Protein AF-A0A0G8CNJ6-F1 (afdb_monomer)

Solvent-accessible surface area (backbone atoms only — not comparable to full-atom values): 8856 Å² total; per-residue (Å²): 136,81,86,68,91,83,76,81,77,82,76,84,68,87,67,51,72,75,63,49,49,76,84,41,89,76,66,67,86,82,49,80,81,85,84,74,56,68,62,61,54,42,51,48,51,47,71,71,55,57,96,57,31,66,58,46,54,47,51,28,55,80,70,57,49,54,47,76,38,74,92,24,50,18,79,45,71,66,52,42,46,51,51,52,54,57,42,42,79,67,67,53,52,61,46,68,36,32,30,54,32,54,46,69,57,43,51,52,49,50,56,48,43,41,71,74,73,49,72,49,92,87,51,83,45,78,50,73,52,52,40,82,32,86,93,45,83,68,25,13,40,34,41,38,39,52,77

Radius of gyration: 21.55 Å; Cα contacts (8 Å, |Δi|>4): 147; chains: 1; bounding box: 43×41×67 Å

Foldseek 3Di:
DDDDDPPPDPPPDPQDPVRVCVPDDDPVVVDDDPPDDPLVVLVVDLVVDDPCNVVSVVVCVVVVVVCVDPLQEDEDLVSVLVSVVVVLVVVDQKHKHWYLADFVVVVVSVVVSCVVPPHRPPFPDKDKGWAADPVDPSIIIIMMGTD

Mean predicted aligned error: 10.65 Å

pLDDT: mean 83.67, std 14.92, range [37.44, 97.56]

Sequence (147 aa):
MGDEQNRVTYSYFNLSDEQIARNHVWNRSDYPQATTNYYSALTNKIATGSTKTPAYRQILKDTKLNYLGNEYNANNY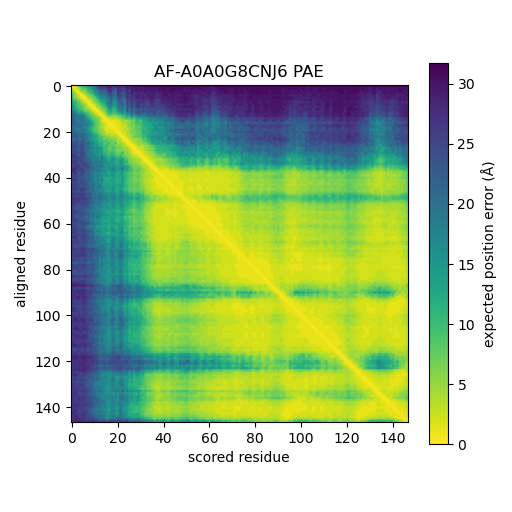NEFKNKMQQRYSTKSAKIEILYKQSMDGALQDVKKVIGEIGYPQGANRVSYKAEPYNAKGGYSLVTITFM

Structure (mmCIF, N/CA/C/O backbone):
data_AF-A0A0G8CNJ6-F1
#
_entry.id   AF-A0A0G8CNJ6-F1
#
loop_
_atom_site.group_PDB
_atom_site.id
_atom_site.type_symbol
_atom_site.label_atom_id
_atom_site.label_alt_id
_atom_site.label_comp_id
_atom_site.label_asym_id
_atom_site.label_entity_id
_atom_site.label_seq_id
_atom_site.pdbx_PDB_ins_code
_atom_site.Cartn_x
_atom_site.Cartn_y
_atom_site.Cartn_z
_atom_site.occupancy
_atom_site.B_iso_or_equiv
_atom_site.auth_seq_id
_atom_site.auth_comp_id
_atom_site.auth_asym_id
_atom_site.auth_atom_id
_atom_site.pdbx_PDB_model_num
ATOM 1 N N . MET A 1 1 ? -23.681 -15.299 -46.927 1.00 37.44 1 MET A N 1
ATOM 2 C CA . MET A 1 1 ? -23.490 -14.138 -46.032 1.00 37.44 1 MET A CA 1
ATOM 3 C C . MET A 1 1 ? -21.998 -13.872 -46.019 1.00 37.44 1 MET A C 1
ATOM 5 O O . MET A 1 1 ? -21.264 -14.788 -45.681 1.00 37.44 1 MET A O 1
ATOM 9 N N . GLY A 1 2 ? -21.576 -12.750 -46.604 1.00 44.12 2 GLY A N 1
ATOM 10 C CA . GLY A 1 2 ? -20.184 -12.504 -46.992 1.00 44.12 2 GLY A CA 1
ATOM 11 C C . GLY A 1 2 ? -19.307 -12.021 -45.842 1.00 44.12 2 GLY A C 1
ATOM 12 O O . GLY A 1 2 ? -19.789 -11.320 -44.955 1.00 44.12 2 GLY A O 1
ATOM 13 N N . ASP A 1 3 ? -18.031 -12.397 -45.896 1.00 49.44 3 ASP A N 1
ATOM 14 C CA . ASP A 1 3 ? -16.966 -11.796 -45.098 1.00 49.44 3 ASP A CA 1
ATOM 15 C C . ASP A 1 3 ? -16.752 -10.342 -45.534 1.00 49.44 3 ASP A C 1
ATOM 17 O O . ASP A 1 3 ? -16.553 -10.049 -46.715 1.00 49.44 3 ASP A O 1
ATOM 21 N N . GLU A 1 4 ? -16.802 -9.420 -44.575 1.00 56.44 4 GLU A N 1
ATOM 22 C CA . GLU A 1 4 ? -16.524 -8.007 -44.812 1.00 56.44 4 GLU A CA 1
ATOM 23 C C . GLU A 1 4 ? -15.010 -7.755 -44.844 1.00 56.44 4 GLU A C 1
ATOM 25 O O . GLU A 1 4 ? -14.287 -7.964 -43.865 1.00 56.44 4 GLU A O 1
ATOM 30 N N . GLN A 1 5 ? -14.535 -7.256 -45.986 1.00 44.47 5 GLN A N 1
ATOM 31 C CA . GLN A 1 5 ? -13.190 -6.715 -46.164 1.00 44.47 5 GLN A CA 1
ATOM 32 C C . GLN A 1 5 ? -12.963 -5.579 -45.139 1.00 44.47 5 GLN A C 1
ATOM 34 O O . GLN A 1 5 ? -13.756 -4.644 -45.104 1.00 44.47 5 GLN A O 1
ATOM 39 N N . ASN A 1 6 ? -11.877 -5.644 -44.349 1.00 50.97 6 ASN A N 1
ATOM 40 C CA . ASN A 1 6 ? -11.430 -4.702 -43.287 1.00 50.97 6 ASN A CA 1
ATOM 41 C C . ASN A 1 6 ? -11.804 -4.974 -41.815 1.00 50.97 6 ASN A C 1
ATOM 43 O O . ASN A 1 6 ? -11.500 -4.135 -40.961 1.00 50.97 6 ASN A O 1
ATOM 47 N N . ARG A 1 7 ? -12.336 -6.141 -41.431 1.00 45.25 7 ARG A N 1
ATOM 48 C CA . ARG A 1 7 ? -12.496 -6.446 -39.994 1.00 45.25 7 ARG A CA 1
ATOM 49 C C . ARG A 1 7 ? -11.203 -6.986 -39.366 1.00 45.25 7 ARG A C 1
ATOM 51 O O . ARG A 1 7 ? -11.037 -8.187 -39.185 1.00 45.25 7 ARG A O 1
ATOM 58 N N . VAL A 1 8 ? -10.283 -6.097 -38.985 1.00 49.47 8 VAL A N 1
ATOM 59 C CA . VAL A 1 8 ? -9.157 -6.470 -38.110 1.00 49.47 8 VAL A CA 1
ATOM 60 C C . VAL A 1 8 ? -9.687 -6.636 -36.682 1.00 49.47 8 VAL A C 1
ATOM 62 O O . VAL A 1 8 ? -9.766 -5.683 -35.910 1.00 49.47 8 VAL A O 1
ATOM 65 N N . THR A 1 9 ? -10.102 -7.848 -36.318 1.00 48.78 9 THR A N 1
ATOM 66 C CA . THR A 1 9 ? -10.430 -8.187 -34.928 1.00 48.78 9 THR A CA 1
ATOM 67 C C . THR A 1 9 ? -9.155 -8.496 -34.154 1.00 48.78 9 THR A C 1
ATOM 69 O O . THR A 1 9 ? -8.598 -9.584 -34.274 1.00 48.78 9 THR A O 1
ATOM 72 N N . TYR A 1 10 ? -8.706 -7.552 -33.329 1.00 43.94 10 TYR A N 1
ATOM 73 C CA . TYR A 1 10 ? -7.702 -7.822 -32.303 1.00 43.94 10 TYR A CA 1
ATOM 74 C C . TYR A 1 10 ? -8.370 -8.510 -31.111 1.00 43.94 10 TYR A C 1
ATOM 76 O O . TYR A 1 10 ? -8.862 -7.861 -30.189 1.00 43.94 10 TYR A O 1
ATOM 84 N N . SER A 1 11 ? -8.401 -9.839 -31.121 1.00 48.62 11 SER A N 1
ATOM 85 C CA . SER A 1 11 ? -8.692 -10.611 -29.916 1.00 48.62 11 SER A CA 1
ATOM 86 C C . SER A 1 11 ? -7.390 -10.780 -29.139 1.00 48.62 11 SER A C 1
ATOM 88 O O . SER A 1 11 ? -6.616 -11.699 -29.398 1.00 48.62 11 SER A O 1
ATOM 90 N N . TYR A 1 12 ? -7.123 -9.867 -28.204 1.00 45.88 12 TYR A N 1
ATOM 91 C CA . TYR A 1 12 ? -6.079 -10.066 -27.200 1.00 45.88 12 TYR A CA 1
ATOM 92 C C . TYR A 1 12 ? -6.524 -11.191 -26.263 1.00 45.88 12 TYR A C 1
ATOM 94 O O . TYR A 1 12 ? -7.141 -10.960 -25.225 1.00 45.88 12 TYR A O 1
ATOM 102 N N . PHE A 1 13 ? -6.246 -12.431 -26.648 1.00 50.91 13 PHE A N 1
ATOM 103 C CA . PHE A 1 13 ? -6.227 -13.518 -25.690 1.00 50.91 13 PHE A CA 1
ATOM 104 C C . PHE A 1 13 ? -4.946 -13.345 -24.884 1.00 50.91 13 PHE A C 1
ATOM 106 O O . PHE A 1 13 ? -3.850 -13.428 -25.438 1.00 50.91 13 PHE A O 1
ATOM 113 N N . ASN A 1 14 ? -5.076 -13.079 -23.586 1.00 51.25 14 ASN A N 1
ATOM 114 C CA . ASN A 1 14 ? -3.971 -13.275 -22.656 1.00 51.25 14 ASN A CA 1
ATOM 115 C C . ASN A 1 14 ? -3.683 -14.784 -22.624 1.00 51.25 14 ASN A C 1
ATOM 117 O O . ASN A 1 14 ? -4.228 -15.50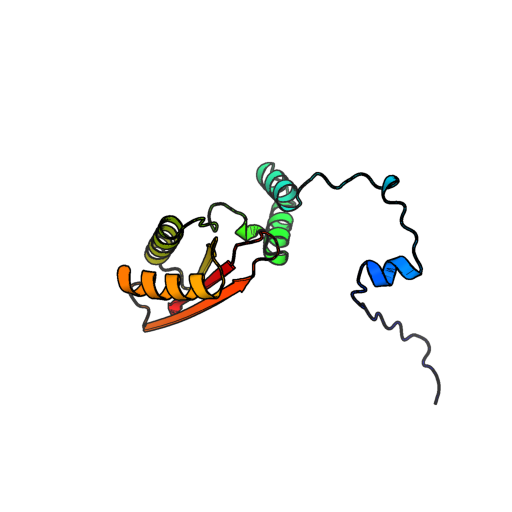3 -21.790 1.00 51.25 14 ASN A O 1
ATOM 121 N N . LEU A 1 15 ? -2.918 -15.268 -23.603 1.00 59.44 15 LEU A N 1
ATOM 122 C CA . LEU A 1 15 ? -2.428 -16.636 -23.638 1.00 59.44 15 LEU A CA 1
ATOM 123 C C . LEU A 1 15 ? -1.412 -16.791 -22.510 1.00 59.44 15 LEU A C 1
ATOM 125 O O . LEU A 1 15 ? -0.551 -15.928 -22.335 1.00 59.44 15 LEU A O 1
ATOM 129 N N . SER A 1 16 ? -1.515 -17.874 -21.746 1.00 57.41 16 SER A N 1
ATOM 130 C CA . SER A 1 16 ? -0.480 -18.204 -20.770 1.00 57.41 16 SER A CA 1
ATOM 131 C C . SER A 1 16 ? 0.819 -18.598 -21.479 1.00 57.41 16 SER A C 1
ATOM 133 O O . SER A 1 16 ? 0.799 -19.011 -22.646 1.00 57.41 16 SER A O 1
ATOM 135 N N . ASP A 1 17 ? 1.947 -18.521 -20.774 1.00 59.78 17 ASP A N 1
ATOM 136 C CA . ASP A 1 17 ? 3.245 -18.956 -21.301 1.00 59.78 17 ASP A CA 1
ATOM 137 C C . ASP A 1 17 ? 3.179 -20.405 -21.817 1.00 59.78 17 ASP A C 1
ATOM 139 O O . ASP A 1 17 ? 3.752 -20.717 -22.859 1.00 59.78 17 ASP A O 1
ATOM 143 N N . GLU A 1 18 ? 2.408 -21.284 -21.162 1.00 61.28 18 GLU A N 1
ATOM 144 C CA . GLU A 1 18 ? 2.188 -22.668 -21.602 1.00 61.28 18 GLU A CA 1
ATOM 145 C C . GLU A 1 18 ? 1.412 -22.764 -22.920 1.00 61.28 18 GLU A C 1
ATOM 147 O O . GLU A 1 18 ? 1.633 -23.687 -23.706 1.00 61.28 18 GLU A O 1
ATOM 152 N N . GLN A 1 19 ? 0.487 -21.837 -23.176 1.00 68.50 19 GLN A N 1
ATOM 153 C CA . GLN A 1 19 ? -0.265 -21.786 -24.429 1.00 68.50 19 GLN A CA 1
ATOM 154 C C . GLN A 1 19 ? 0.592 -21.221 -25.568 1.00 68.50 19 GLN A C 1
ATOM 156 O O . GLN A 1 19 ? 0.516 -21.727 -26.689 1.00 68.50 19 GLN A O 1
ATOM 161 N N . ILE A 1 20 ? 1.444 -20.232 -25.281 1.00 67.94 20 ILE A N 1
ATOM 162 C CA . ILE A 1 20 ? 2.395 -19.653 -26.243 1.00 67.94 20 ILE A CA 1
ATOM 163 C C . ILE A 1 20 ? 3.493 -20.668 -26.601 1.00 67.94 20 ILE A C 1
ATOM 165 O O . ILE A 1 20 ? 3.837 -20.808 -27.778 1.00 67.94 20 ILE A O 1
ATOM 169 N N . ALA A 1 21 ? 3.980 -21.433 -25.617 1.00 70.06 21 ALA A N 1
ATOM 170 C CA . ALA A 1 21 ? 5.063 -22.408 -25.766 1.00 70.06 21 ALA A CA 1
ATOM 171 C C . ALA A 1 21 ? 4.741 -23.586 -26.702 1.00 70.06 21 ALA A C 1
ATOM 173 O O . ALA A 1 21 ? 5.652 -24.277 -27.149 1.00 70.06 21 ALA A O 1
ATOM 174 N N . ARG A 1 22 ? 3.461 -23.823 -27.028 1.00 71.44 22 ARG A N 1
ATOM 175 C CA . ARG A 1 22 ? 3.061 -24.894 -27.962 1.00 71.44 22 ARG A CA 1
ATOM 176 C C . ARG A 1 22 ? 3.592 -24.670 -29.375 1.00 71.44 22 ARG A C 1
ATOM 178 O O . ARG A 1 22 ? 3.935 -25.635 -30.048 1.00 71.44 22 ARG A O 1
ATOM 185 N N . ASN A 1 23 ? 3.665 -23.407 -29.797 1.00 75.31 23 ASN A N 1
ATOM 186 C CA . ASN A 1 23 ? 4.050 -23.029 -31.160 1.00 75.31 23 ASN A CA 1
ATOM 187 C C . ASN A 1 23 ? 5.269 -22.090 -31.189 1.00 75.31 23 ASN A C 1
ATOM 189 O O . ASN A 1 23 ? 5.765 -21.771 -32.266 1.00 75.31 23 ASN A O 1
ATOM 193 N N . HIS A 1 24 ? 5.755 -21.653 -30.024 1.00 64.38 24 HIS A N 1
ATOM 194 C CA . HIS A 1 24 ? 6.964 -20.852 -29.887 1.00 64.38 24 HIS A CA 1
ATOM 195 C C . HIS A 1 24 ? 7.976 -21.581 -29.010 1.00 64.38 24 HIS A C 1
ATOM 197 O O . HIS A 1 24 ? 7.748 -21.805 -27.823 1.00 64.38 24 HIS A O 1
ATOM 203 N N . VAL A 1 25 ? 9.131 -21.904 -29.586 1.00 68.94 25 VAL A N 1
ATOM 204 C CA . VAL A 1 25 ? 10.288 -22.369 -28.823 1.00 68.94 25 VAL A CA 1
ATOM 205 C C . VAL A 1 25 ? 11.099 -21.141 -28.446 1.00 68.94 25 VAL A C 1
ATOM 207 O O . VAL A 1 25 ? 11.700 -20.501 -29.304 1.00 68.94 25 VAL A O 1
ATOM 210 N N . TRP A 1 26 ? 11.084 -20.775 -27.168 1.00 69.25 26 TRP A N 1
ATOM 211 C CA . TRP A 1 26 ? 11.960 -19.731 -26.643 1.00 69.25 26 TRP A CA 1
ATOM 212 C C . TRP A 1 26 ? 13.126 -20.401 -25.941 1.00 69.25 26 TRP A C 1
ATOM 214 O O . TRP A 1 26 ? 12.956 -21.027 -24.890 1.00 69.25 26 TRP A O 1
ATOM 224 N N . ASN A 1 27 ? 14.319 -20.268 -26.509 1.00 77.31 27 ASN A N 1
ATOM 225 C CA . ASN A 1 27 ? 15.513 -20.688 -25.809 1.00 77.31 27 ASN A CA 1
ATOM 226 C C . ASN A 1 27 ? 15.835 -19.651 -24.727 1.00 77.31 27 ASN A C 1
ATOM 228 O O . ASN A 1 27 ? 16.323 -18.559 -25.006 1.00 77.31 27 ASN A O 1
ATOM 232 N N . ARG A 1 28 ? 15.523 -19.979 -23.471 1.00 71.06 28 ARG A N 1
ATOM 233 C CA . ARG A 1 28 ? 15.702 -19.058 -22.339 1.00 71.06 28 ARG A CA 1
ATOM 234 C C . ARG A 1 28 ? 17.160 -18.636 -22.132 1.00 71.06 28 ARG A C 1
ATOM 236 O O . ARG A 1 28 ? 17.375 -17.614 -21.498 1.00 71.06 28 ARG A O 1
ATOM 243 N N . SER A 1 29 ? 18.137 -19.380 -22.662 1.00 77.88 29 SER A N 1
ATOM 244 C CA . SER A 1 29 ? 19.548 -18.974 -22.619 1.00 77.88 29 SER A CA 1
ATOM 245 C C . SER A 1 29 ? 19.868 -17.784 -23.520 1.00 77.88 29 SER A C 1
ATOM 247 O O . SER A 1 29 ? 20.847 -17.089 -23.267 1.00 77.88 29 SER A O 1
ATOM 249 N N . ASP A 1 30 ? 19.058 -17.543 -24.553 1.00 81.19 30 ASP A N 1
ATOM 250 C CA . ASP A 1 30 ? 19.299 -16.476 -25.532 1.00 81.19 30 ASP A CA 1
ATOM 251 C C . ASP A 1 30 ? 18.847 -15.108 -25.002 1.00 81.19 30 ASP A C 1
ATOM 253 O O . ASP A 1 30 ? 19.174 -14.066 -25.572 1.00 81.19 30 ASP A O 1
ATOM 257 N N . TYR A 1 31 ? 18.123 -15.100 -23.879 1.00 70.94 31 TYR A N 1
ATOM 258 C CA . TYR A 1 31 ? 17.617 -13.899 -23.234 1.00 70.94 31 TYR A CA 1
ATOM 259 C C . TYR A 1 31 ? 18.247 -13.754 -21.847 1.00 70.94 31 TYR A C 1
ATOM 261 O O . TYR A 1 31 ? 18.081 -14.633 -20.999 1.00 70.94 31 TYR A O 1
ATOM 269 N N . PRO A 1 32 ? 18.956 -12.647 -21.567 1.00 74.44 32 PRO A N 1
ATOM 270 C CA . PRO A 1 32 ? 19.536 -12.435 -20.253 1.00 74.44 32 PRO A CA 1
ATOM 271 C C . PRO A 1 32 ? 18.433 -12.348 -19.197 1.00 74.44 32 PRO A C 1
ATOM 273 O O . PRO A 1 32 ? 17.369 -11.765 -19.423 1.00 74.44 32 PRO A O 1
ATOM 276 N N . GLN A 1 33 ? 18.702 -12.899 -18.014 1.00 72.94 33 GLN A N 1
ATOM 277 C CA . GLN A 1 33 ? 17.780 -12.799 -16.892 1.00 72.94 33 GLN A CA 1
ATOM 278 C C . GLN A 1 33 ? 17.513 -11.325 -16.563 1.00 72.94 33 GLN A C 1
ATOM 280 O O . GLN A 1 33 ? 18.439 -10.532 -16.377 1.00 72.94 33 GLN A O 1
ATOM 285 N N . 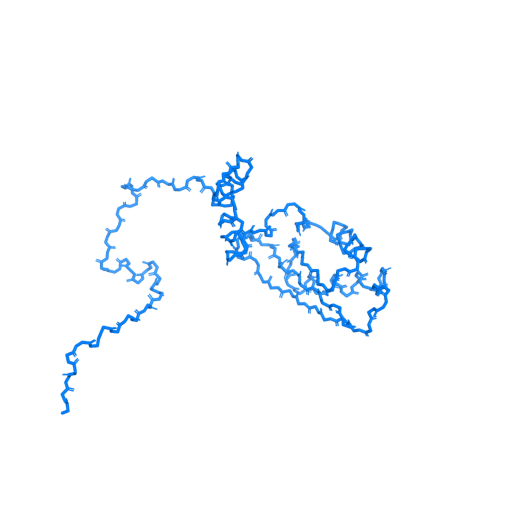ALA A 1 34 ? 16.237 -10.959 -16.441 1.00 72.19 34 ALA A N 1
ATOM 286 C CA . ALA A 1 34 ? 15.852 -9.642 -15.959 1.00 72.19 34 ALA A CA 1
ATOM 287 C C . ALA A 1 34 ? 16.212 -9.517 -14.468 1.00 72.19 34 ALA A C 1
ATOM 289 O O . ALA A 1 34 ? 15.472 -9.954 -13.590 1.00 72.19 34 ALA A O 1
ATOM 290 N N . THR A 1 35 ? 17.370 -8.929 -14.176 1.00 77.81 35 THR A N 1
ATOM 291 C CA . THR A 1 35 ? 17.851 -8.703 -12.802 1.00 77.81 35 THR A CA 1
ATOM 292 C C . THR A 1 35 ? 17.362 -7.382 -12.212 1.00 77.81 35 THR A C 1
ATOM 294 O O . THR A 1 35 ? 17.465 -7.158 -11.008 1.00 77.81 35 THR A O 1
ATOM 297 N N . THR A 1 36 ? 16.823 -6.490 -13.046 1.00 77.94 36 THR A N 1
ATOM 298 C CA . THR A 1 36 ? 16.413 -5.148 -12.626 1.00 77.94 36 THR A CA 1
ATOM 299 C C . THR A 1 36 ? 14.923 -5.102 -12.319 1.00 77.94 36 THR A C 1
ATOM 301 O O . THR A 1 36 ? 14.084 -5.329 -13.187 1.00 77.94 36 THR A O 1
ATOM 304 N N . ASN A 1 37 ? 14.588 -4.745 -11.079 1.00 85.44 37 ASN A N 1
ATOM 305 C CA . ASN A 1 37 ? 13.207 -4.555 -10.658 1.00 85.44 37 ASN A CA 1
ATOM 306 C C . ASN A 1 37 ? 12.609 -3.273 -11.273 1.00 85.44 37 ASN A C 1
ATOM 308 O O . ASN A 1 37 ? 13.203 -2.193 -11.197 1.00 85.44 37 ASN A O 1
ATOM 312 N N . TYR A 1 38 ? 11.409 -3.387 -11.848 1.00 85.38 38 TYR A N 1
ATOM 313 C CA . TYR A 1 38 ? 10.726 -2.286 -12.533 1.00 85.38 38 TYR A CA 1
ATOM 314 C C . TYR A 1 38 ? 10.414 -1.096 -11.609 1.00 85.38 38 TYR A C 1
ATOM 316 O O . TYR A 1 38 ? 10.601 0.055 -12.005 1.00 85.38 38 TYR A O 1
ATOM 324 N N . TYR A 1 39 ? 10.024 -1.359 -10.356 1.00 90.06 39 TYR A N 1
ATOM 325 C CA . TYR A 1 39 ? 9.817 -0.320 -9.346 1.00 90.06 39 TYR A CA 1
ATOM 326 C C . TYR A 1 39 ? 11.117 0.444 -9.080 1.00 90.06 39 TYR A C 1
ATOM 328 O O . TYR A 1 39 ? 11.129 1.666 -9.200 1.00 90.06 39 TYR A O 1
ATOM 336 N N . SER A 1 40 ? 12.226 -0.264 -8.834 1.00 88.69 40 SER A N 1
ATOM 337 C CA . SER A 1 40 ? 13.539 0.351 -8.590 1.00 88.69 40 SER A CA 1
ATOM 338 C C . SER A 1 40 ? 14.019 1.199 -9.772 1.00 88.69 40 SER A C 1
ATOM 340 O O . SER A 1 40 ? 14.538 2.299 -9.585 1.00 88.69 40 SER A O 1
ATOM 342 N N . ALA A 1 41 ? 13.812 0.726 -11.005 1.00 91.62 41 ALA A N 1
ATOM 343 C CA . ALA A 1 41 ? 14.169 1.479 -12.204 1.00 91.62 41 ALA A CA 1
ATOM 344 C C . ALA A 1 41 ? 13.373 2.791 -12.318 1.00 91.62 41 ALA A C 1
ATOM 346 O O . ALA A 1 41 ? 13.950 3.843 -12.606 1.00 91.62 41 ALA A O 1
ATOM 347 N N . LEU A 1 42 ? 12.060 2.748 -12.073 1.00 92.12 42 LEU A N 1
ATOM 348 C CA . LEU A 1 42 ? 11.201 3.931 -12.118 1.00 92.12 42 LEU A CA 1
ATOM 349 C C . LEU A 1 42 ? 11.505 4.907 -10.980 1.00 92.12 42 LEU A C 1
ATOM 351 O O . LEU A 1 42 ? 11.613 6.105 -11.237 1.00 92.12 42 LEU A O 1
ATOM 355 N N . THR A 1 43 ? 11.702 4.427 -9.748 1.00 92.62 43 THR A N 1
ATOM 356 C CA . THR A 1 43 ? 12.050 5.293 -8.611 1.00 92.62 43 THR A CA 1
ATOM 357 C C . THR A 1 43 ? 13.392 5.977 -8.818 1.00 92.62 43 THR A C 1
ATOM 359 O O . THR A 1 43 ? 13.498 7.174 -8.561 1.00 92.62 43 THR A O 1
ATOM 362 N N . ASN A 1 44 ? 14.386 5.270 -9.368 1.00 92.81 44 ASN A N 1
ATOM 363 C CA . ASN A 1 44 ? 15.681 5.862 -9.702 1.00 92.81 44 ASN A CA 1
ATOM 364 C C . ASN A 1 44 ? 15.525 6.964 -10.754 1.00 92.81 44 ASN A C 1
ATOM 366 O O . ASN A 1 44 ? 16.024 8.067 -10.561 1.00 92.81 44 ASN A O 1
ATOM 370 N N . LYS A 1 45 ? 14.759 6.721 -11.827 1.00 93.06 45 LYS A N 1
ATOM 371 C CA . LYS A 1 45 ? 14.491 7.741 -12.857 1.00 93.06 45 LYS A CA 1
ATOM 372 C C . LYS A 1 45 ? 13.715 8.948 -12.319 1.00 93.06 45 LYS A C 1
ATOM 374 O O . LYS A 1 45 ? 13.945 10.067 -12.772 1.00 93.06 45 LYS A O 1
ATOM 379 N N . ILE A 1 46 ? 12.805 8.736 -11.367 1.00 93.56 46 ILE A N 1
ATOM 380 C CA . ILE A 1 46 ? 12.090 9.820 -10.679 1.00 93.56 46 ILE A CA 1
ATOM 381 C C . ILE A 1 46 ? 13.057 10.638 -9.818 1.00 93.56 46 ILE A C 1
ATOM 383 O O . ILE A 1 46 ? 12.973 11.864 -9.852 1.00 93.56 46 ILE A O 1
ATOM 387 N N . ALA A 1 47 ? 13.964 9.977 -9.090 1.00 93.31 47 ALA A N 1
ATOM 388 C CA . ALA A 1 47 ? 14.949 10.614 -8.219 1.00 93.31 47 ALA A CA 1
ATOM 389 C C . ALA A 1 47 ? 16.013 11.400 -8.999 1.00 93.31 47 ALA A C 1
ATOM 391 O O . ALA A 1 47 ? 16.352 12.509 -8.602 1.00 93.31 47 ALA A O 1
ATOM 392 N N . THR A 1 48 ? 16.494 10.871 -10.131 1.00 94.88 48 THR A N 1
ATOM 393 C CA . THR A 1 48 ? 17.406 11.594 -11.036 1.00 94.88 48 THR A CA 1
ATOM 394 C C . THR A 1 48 ? 16.758 12.857 -11.606 1.00 94.88 48 THR A C 1
ATOM 396 O O . THR A 1 48 ? 17.440 13.854 -11.815 1.00 94.88 48 THR A O 1
ATOM 399 N N . GLY A 1 49 ? 15.441 12.829 -11.830 1.00 91.50 49 GLY A N 1
ATOM 400 C CA . GLY A 1 49 ? 14.694 13.958 -12.372 1.00 91.50 49 GLY A CA 1
ATOM 401 C C . GLY A 1 49 ? 14.846 14.099 -13.890 1.00 91.50 49 GLY A C 1
ATOM 402 O O . GLY A 1 49 ? 15.916 13.925 -14.463 1.00 91.50 49 GLY A O 1
ATOM 403 N N . SER A 1 50 ? 13.738 14.377 -14.575 1.00 93.50 50 SER A N 1
ATOM 404 C CA . SER A 1 50 ? 13.707 14.737 -15.998 1.00 93.50 50 SER A CA 1
ATOM 405 C C . SER A 1 50 ? 12.331 15.294 -16.367 1.00 93.50 50 SER A C 1
ATOM 407 O O . SER A 1 50 ? 11.378 15.192 -15.590 1.00 93.50 50 SER A O 1
ATOM 409 N N . THR A 1 51 ? 12.173 15.778 -17.600 1.00 94.75 51 THR A N 1
ATOM 410 C CA . THR A 1 51 ? 10.854 16.127 -18.161 1.00 94.75 51 THR A CA 1
ATOM 411 C C . THR A 1 51 ? 9.878 14.942 -18.192 1.00 94.75 51 THR A C 1
ATOM 413 O O . THR A 1 51 ? 8.668 15.143 -18.236 1.00 94.75 51 THR A O 1
ATOM 416 N N . LYS A 1 52 ? 10.378 13.698 -18.106 1.00 94.75 52 LYS A N 1
ATOM 417 C CA . LYS A 1 52 ? 9.578 12.461 -18.076 1.00 94.75 52 LYS A CA 1
ATOM 418 C C . LYS A 1 52 ? 9.169 12.016 -16.667 1.00 94.75 52 LYS A C 1
ATOM 420 O O . LYS A 1 52 ? 8.411 11.057 -16.539 1.00 94.75 52 LYS A O 1
ATOM 425 N N . THR A 1 53 ? 9.615 12.693 -15.605 1.00 94.75 53 THR A N 1
ATOM 426 C CA . THR A 1 53 ? 9.257 12.343 -14.217 1.00 94.75 53 THR A CA 1
ATOM 427 C C . THR A 1 53 ? 7.743 12.212 -13.980 1.00 94.75 53 THR A C 1
ATOM 429 O O . THR A 1 53 ? 7.349 11.251 -13.312 1.00 94.75 53 THR A O 1
ATOM 432 N N . PRO A 1 54 ? 6.868 13.084 -14.527 1.00 95.75 54 PRO A N 1
ATOM 433 C CA . PRO A 1 54 ? 5.420 12.905 -14.405 1.00 95.75 54 PRO A CA 1
ATOM 434 C C . PRO A 1 54 ? 4.924 11.587 -15.012 1.00 95.75 54 PRO A C 1
ATOM 436 O O . PRO A 1 54 ? 4.134 10.889 -14.381 1.00 95.75 54 PRO A O 1
ATOM 439 N N . ALA A 1 55 ? 5.448 11.197 -16.179 1.00 95.06 55 ALA A N 1
ATOM 440 C CA . ALA A 1 55 ? 5.095 9.936 -16.828 1.00 95.06 55 ALA A CA 1
ATOM 441 C C . ALA A 1 55 ? 5.531 8.726 -15.988 1.00 95.06 55 ALA A C 1
ATOM 443 O O . ALA A 1 55 ? 4.747 7.805 -15.792 1.00 95.06 55 ALA A O 1
ATOM 444 N N . TYR A 1 56 ? 6.735 8.742 -15.405 1.00 94.75 56 TYR A N 1
ATOM 445 C CA . TYR A 1 56 ? 7.184 7.657 -14.521 1.00 94.75 56 TYR A CA 1
ATOM 446 C C . TYR A 1 56 ? 6.319 7.528 -13.261 1.00 94.75 56 TYR A C 1
ATOM 448 O O . TYR A 1 56 ? 5.997 6.415 -12.845 1.00 94.75 56 TYR A O 1
ATOM 456 N N . ARG A 1 57 ? 5.893 8.654 -12.668 1.00 93.44 57 ARG A N 1
ATOM 457 C CA . ARG A 1 57 ? 4.945 8.644 -11.541 1.00 93.44 57 ARG A CA 1
ATOM 458 C C . ARG A 1 57 ? 3.585 8.082 -11.951 1.00 93.44 57 ARG A C 1
ATOM 460 O O . ARG A 1 57 ? 2.974 7.382 -11.150 1.00 93.44 57 ARG A O 1
ATOM 467 N N . GLN A 1 58 ? 3.122 8.380 -13.164 1.00 92.69 58 GLN A N 1
ATOM 468 C CA . GLN A 1 58 ? 1.871 7.836 -13.683 1.00 92.69 58 GLN A CA 1
ATOM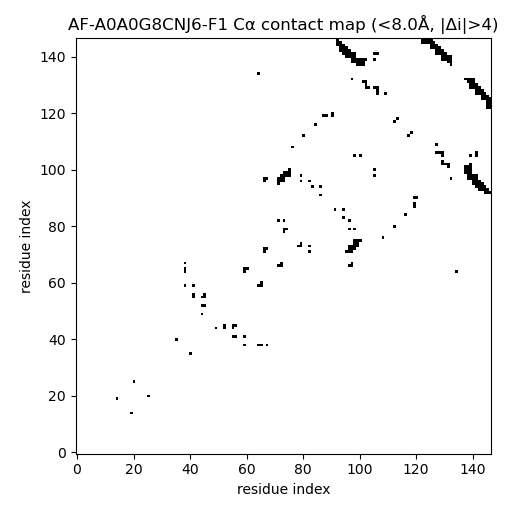 469 C C . GLN A 1 58 ? 1.969 6.321 -13.884 1.00 92.69 58 GLN A C 1
ATOM 471 O O . GLN A 1 58 ? 1.130 5.595 -13.364 1.00 92.69 58 GLN A O 1
ATOM 476 N N . ILE A 1 59 ? 3.059 5.833 -14.484 1.00 92.69 59 ILE A N 1
ATOM 477 C CA . ILE A 1 59 ? 3.312 4.393 -14.643 1.00 92.69 59 ILE A CA 1
ATOM 478 C C . ILE A 1 59 ? 3.297 3.679 -13.284 1.00 92.69 59 ILE A C 1
ATOM 480 O O . ILE A 1 59 ? 2.679 2.624 -13.158 1.00 92.69 59 ILE A O 1
ATOM 484 N N . LEU A 1 60 ? 3.923 4.246 -12.242 1.00 92.38 60 LEU A N 1
ATOM 485 C CA . LEU A 1 60 ? 3.880 3.661 -10.894 1.00 92.38 60 LEU A CA 1
ATOM 486 C C . LEU A 1 60 ? 2.454 3.541 -10.337 1.00 92.38 60 LEU A C 1
ATOM 488 O O . LEU A 1 60 ? 2.170 2.576 -9.631 1.00 92.38 60 LEU A O 1
ATOM 492 N N . LYS A 1 61 ? 1.573 4.503 -10.634 1.00 91.19 61 LYS A N 1
ATOM 493 C CA . LYS A 1 61 ? 0.164 4.466 -10.213 1.00 91.19 61 LYS A CA 1
ATOM 494 C C . LYS A 1 61 ? -0.633 3.444 -11.017 1.00 91.19 61 LYS A C 1
ATOM 496 O O . LYS A 1 61 ? -1.331 2.629 -10.422 1.00 91.19 61 LYS A O 1
ATOM 501 N N . ASP A 1 62 ? -0.489 3.452 -12.339 1.00 90.00 62 ASP A N 1
ATOM 502 C CA . ASP A 1 62 ? -1.238 2.570 -13.242 1.00 90.00 62 ASP A CA 1
ATOM 503 C C . ASP A 1 62 ? -0.896 1.095 -12.993 1.00 90.00 62 ASP A C 1
ATOM 505 O O . ASP A 1 62 ? -1.761 0.224 -13.020 1.00 90.00 62 ASP A O 1
ATOM 509 N N . THR A 1 63 ? 0.366 0.824 -12.654 1.00 89.06 63 THR A N 1
ATOM 510 C CA . THR A 1 63 ? 0.852 -0.513 -12.277 1.00 89.06 63 THR A CA 1
ATOM 511 C C . THR A 1 63 ? 0.652 -0.846 -10.797 1.00 89.06 63 THR A C 1
ATOM 513 O O . THR A 1 63 ? 1.002 -1.944 -10.366 1.00 89.06 63 THR A O 1
ATOM 516 N N . LYS A 1 64 ? 0.114 0.086 -9.994 1.00 90.25 64 LYS A N 1
ATOM 517 C CA . LYS A 1 64 ? -0.024 -0.020 -8.528 1.00 90.25 64 LYS A CA 1
ATOM 518 C C . LYS A 1 64 ? 1.294 -0.318 -7.796 1.00 90.25 64 LYS A C 1
ATOM 520 O O . LYS A 1 64 ? 1.289 -0.796 -6.659 1.00 90.25 64 LYS A O 1
ATOM 525 N N . LEU A 1 65 ? 2.442 -0.052 -8.417 1.00 91.19 65 LEU A N 1
ATOM 526 C CA . LEU A 1 65 ? 3.764 -0.248 -7.814 1.00 91.19 65 LEU A CA 1
ATOM 527 C C . LEU A 1 65 ? 4.131 0.874 -6.842 1.00 91.19 65 LEU A C 1
ATOM 529 O O . LEU A 1 65 ? 5.013 0.693 -6.010 1.00 91.19 65 LEU A O 1
ATOM 533 N N . ASN A 1 66 ? 3.430 2.009 -6.888 1.00 92.69 66 ASN A N 1
ATOM 534 C CA . ASN A 1 66 ? 3.578 3.085 -5.907 1.00 92.69 66 ASN A CA 1
ATOM 535 C C . ASN A 1 66 ? 3.426 2.594 -4.453 1.00 92.69 66 ASN A C 1
ATOM 537 O O . ASN A 1 66 ? 4.084 3.131 -3.569 1.00 92.69 66 ASN A O 1
ATOM 541 N N . TYR A 1 67 ? 2.620 1.556 -4.198 1.00 93.06 67 TYR A N 1
ATOM 542 C CA . TYR A 1 67 ? 2.419 1.006 -2.851 1.00 93.06 67 TYR A CA 1
ATOM 543 C C . TYR A 1 67 ? 3.640 0.274 -2.274 1.00 93.06 67 TYR A C 1
ATOM 545 O O . TYR A 1 67 ? 3.678 0.020 -1.071 1.00 93.06 67 TYR A O 1
ATOM 553 N N . LEU A 1 68 ? 4.656 -0.032 -3.088 1.00 90.69 68 LEU A N 1
ATOM 554 C CA . LEU A 1 68 ? 5.936 -0.555 -2.599 1.00 90.69 68 LEU A CA 1
ATOM 555 C C . LEU A 1 68 ? 6.749 0.499 -1.829 1.00 90.69 68 LEU A C 1
ATOM 557 O O . LEU A 1 68 ? 7.689 0.136 -1.120 1.00 90.69 68 LEU A O 1
ATOM 561 N N . GLY A 1 69 ? 6.380 1.781 -1.937 1.00 89.94 69 GLY A N 1
ATOM 562 C CA . GLY A 1 69 ? 6.970 2.872 -1.169 1.00 89.94 69 GLY A CA 1
ATOM 563 C C . GLY A 1 69 ? 6.790 2.705 0.340 1.00 89.94 69 GLY A C 1
ATOM 564 O O . GLY A 1 69 ? 5.753 2.241 0.829 1.00 89.94 69 GLY A O 1
ATOM 565 N N . ASN A 1 70 ? 7.803 3.123 1.104 1.00 88.94 70 ASN A N 1
ATOM 566 C CA . ASN A 1 70 ? 7.778 3.067 2.569 1.00 88.94 70 ASN A CA 1
ATOM 567 C C . ASN A 1 70 ? 6.619 3.878 3.165 1.00 88.94 70 ASN A C 1
ATOM 569 O O . ASN A 1 70 ? 6.155 3.575 4.268 1.00 88.94 70 ASN A O 1
ATOM 573 N N . GLU A 1 71 ? 6.107 4.887 2.455 1.00 90.00 71 GLU A N 1
ATOM 574 C CA . GLU A 1 71 ? 4.960 5.669 2.901 1.00 90.00 71 GLU A CA 1
ATOM 575 C C . GLU A 1 71 ? 3.672 4.829 3.014 1.00 90.00 71 GLU A C 1
ATOM 577 O O . GLU A 1 71 ? 2.857 5.105 3.901 1.00 90.00 71 GLU A O 1
ATOM 582 N N . TYR A 1 72 ? 3.531 3.761 2.217 1.00 92.75 72 TYR A N 1
ATOM 583 C CA . TYR A 1 72 ? 2.368 2.864 2.218 1.00 92.75 72 TYR A CA 1
ATOM 584 C C . TYR A 1 72 ? 2.612 1.550 2.969 1.00 92.75 72 TYR A C 1
ATOM 586 O O . TYR A 1 72 ? 1.658 0.948 3.443 1.00 92.75 72 TYR A O 1
ATOM 594 N N . ASN A 1 73 ? 3.859 1.098 3.096 1.00 93.94 73 ASN A N 1
ATOM 595 C CA . ASN A 1 73 ? 4.188 -0.244 3.585 1.00 93.94 73 ASN A CA 1
ATOM 596 C C . ASN A 1 73 ? 4.180 -0.368 5.123 1.00 93.94 73 ASN A C 1
ATOM 598 O O . ASN A 1 73 ? 4.928 0.333 5.801 1.00 93.94 73 ASN A O 1
ATOM 602 N N . ALA A 1 74 ? 3.372 -1.284 5.658 1.00 96.75 74 ALA A N 1
ATOM 603 C CA . ALA A 1 74 ? 3.355 -1.708 7.055 1.00 96.75 74 ALA A CA 1
ATOM 604 C C . AL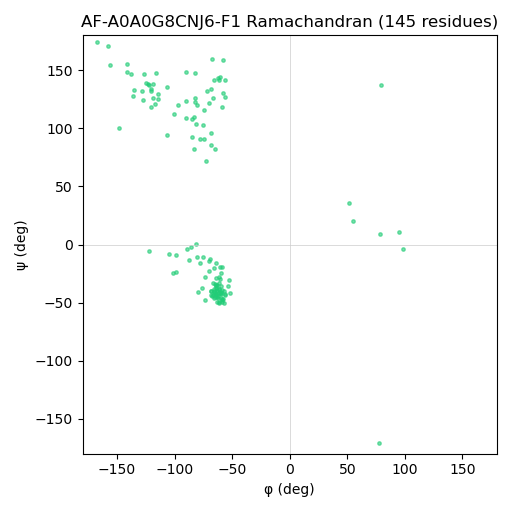A A 1 74 ? 3.669 -3.208 7.167 1.00 96.75 74 ALA A C 1
ATOM 606 O O . ALA A 1 74 ? 3.001 -4.048 6.563 1.00 96.75 74 ALA A O 1
ATOM 607 N N . ASN A 1 75 ? 4.662 -3.567 7.979 1.00 95.69 75 ASN A N 1
ATOM 608 C CA . ASN A 1 75 ? 5.132 -4.950 8.112 1.00 95.69 75 ASN A CA 1
ATOM 609 C C . ASN A 1 75 ? 4.561 -5.687 9.329 1.00 95.69 75 ASN A C 1
ATOM 611 O O . ASN A 1 75 ? 4.785 -6.887 9.473 1.00 95.69 75 ASN A O 1
ATOM 615 N N . ASN A 1 76 ? 3.870 -4.973 10.213 1.00 96.12 76 ASN A N 1
ATOM 616 C CA . ASN A 1 76 ? 3.270 -5.497 11.434 1.00 96.12 76 ASN A CA 1
ATOM 617 C C . ASN A 1 76 ? 2.125 -4.581 11.897 1.00 96.12 76 ASN A C 1
ATOM 619 O O . ASN A 1 76 ? 1.946 -3.474 11.382 1.00 96.12 76 ASN A O 1
ATOM 623 N N . TYR A 1 77 ? 1.369 -5.052 12.887 1.00 96.38 77 TYR A N 1
ATOM 624 C CA . TYR A 1 77 ? 0.210 -4.349 13.434 1.00 96.38 77 TYR A CA 1
ATOM 625 C C . TYR A 1 77 ? 0.541 -2.943 13.957 1.00 96.38 77 TYR A C 1
ATOM 627 O O . TYR A 1 77 ? -0.220 -2.003 13.734 1.00 96.38 77 TYR A O 1
ATOM 635 N N . ASN A 1 78 ? 1.690 -2.766 14.617 1.00 96.12 78 ASN A N 1
ATOM 636 C CA . ASN A 1 78 ? 2.075 -1.471 15.180 1.00 96.12 78 ASN A CA 1
ATOM 637 C C . ASN A 1 78 ? 2.352 -0.442 14.076 1.00 96.12 78 ASN A C 1
ATOM 639 O O . ASN A 1 78 ? 1.861 0.682 14.145 1.00 96.12 78 ASN A O 1
ATOM 643 N N . GLU A 1 79 ? 3.081 -0.830 13.025 1.00 96.50 79 GLU A N 1
ATOM 644 C CA . GLU A 1 79 ? 3.292 0.017 11.844 1.00 96.50 79 GLU A CA 1
ATOM 645 C C . GLU A 1 79 ? 1.971 0.352 11.145 1.00 96.50 79 GLU A C 1
ATOM 647 O O . GLU A 1 79 ? 1.752 1.501 10.756 1.00 96.50 79 GLU A O 1
ATOM 652 N N . PHE A 1 80 ? 1.078 -0.632 11.022 1.00 96.56 80 PHE A N 1
ATOM 653 C CA . PHE A 1 80 ? -0.241 -0.456 10.424 1.00 96.56 80 PHE A CA 1
ATOM 654 C C . PHE A 1 80 ? -1.080 0.565 11.205 1.00 96.56 80 PHE A C 1
ATOM 656 O O . PHE A 1 80 ? -1.552 1.552 10.631 1.00 96.56 80 PHE A O 1
ATOM 663 N N . LYS A 1 81 ? -1.176 0.397 12.530 1.00 95.31 81 LYS A N 1
ATOM 664 C CA . LYS A 1 81 ? -1.877 1.320 13.430 1.00 95.31 81 LYS A CA 1
ATOM 665 C C . LYS A 1 81 ? -1.301 2.731 13.365 1.00 95.31 81 LYS A C 1
ATOM 667 O O . LYS A 1 81 ? -2.055 3.688 13.193 1.00 95.31 81 LYS A O 1
ATOM 672 N N . ASN A 1 82 ? 0.022 2.864 13.444 1.00 93.62 82 ASN A N 1
ATOM 673 C CA . ASN A 1 82 ? 0.693 4.162 13.392 1.00 93.62 82 ASN A CA 1
ATOM 674 C C . ASN A 1 82 ? 0.405 4.888 12.072 1.00 93.62 82 ASN A C 1
ATOM 676 O O . ASN A 1 82 ? 0.115 6.083 12.075 1.00 93.62 82 ASN A O 1
ATOM 680 N N . LYS A 1 83 ? 0.424 4.173 10.940 1.00 93.62 83 LYS A N 1
ATOM 681 C CA . LYS A 1 83 ? 0.074 4.757 9.639 1.00 93.62 83 LYS A CA 1
ATOM 682 C C . LYS A 1 83 ? -1.387 5.182 9.569 1.00 93.62 83 LYS A C 1
ATOM 684 O O . LYS A 1 83 ? -1.660 6.268 9.064 1.00 93.62 83 LYS A O 1
ATOM 689 N N . MET A 1 84 ? -2.319 4.380 10.085 1.00 91.88 84 MET A N 1
ATOM 690 C CA . MET A 1 84 ? -3.725 4.788 10.165 1.00 91.88 84 MET A CA 1
ATOM 691 C C . MET A 1 84 ? -3.883 6.069 10.992 1.00 91.88 84 MET A C 1
ATOM 693 O O . MET A 1 84 ? -4.452 7.040 10.496 1.00 91.88 84 MET A O 1
ATOM 697 N N . GLN A 1 85 ? -3.295 6.120 12.192 1.00 90.38 85 GLN A N 1
ATOM 698 C CA . GLN A 1 85 ? -3.334 7.298 13.066 1.00 90.38 85 GLN A CA 1
ATOM 699 C C . GLN A 1 85 ? -2.751 8.547 12.394 1.00 90.38 85 GLN A C 1
ATOM 701 O O . GLN A 1 85 ? -3.384 9.601 12.398 1.00 90.38 85 GLN A O 1
ATOM 706 N N . GLN A 1 86 ? -1.583 8.433 11.753 1.00 89.94 86 GLN A N 1
ATOM 707 C CA . GLN A 1 86 ? -0.972 9.545 11.016 1.00 89.94 86 GLN A CA 1
ATOM 708 C C . GLN A 1 86 ? -1.915 10.101 9.945 1.00 89.94 86 GLN A C 1
ATOM 710 O O . GLN A 1 86 ? -2.058 11.314 9.798 1.00 89.94 86 GLN A O 1
ATOM 715 N N . ARG A 1 87 ? -2.595 9.222 9.204 1.00 87.75 87 ARG A N 1
ATOM 716 C CA . ARG A 1 87 ? -3.505 9.628 8.129 1.00 87.75 87 ARG A CA 1
ATOM 717 C C . ARG A 1 87 ? -4.818 10.215 8.656 1.00 87.75 87 ARG A C 1
ATOM 719 O O . ARG A 1 87 ? -5.373 11.096 7.999 1.00 87.75 87 ARG A O 1
ATOM 726 N N . TYR A 1 88 ? -5.266 9.817 9.847 1.00 84.38 88 TYR A N 1
ATOM 727 C CA . TYR A 1 88 ? -6.431 10.418 10.510 1.00 84.38 88 TYR A CA 1
ATOM 728 C C . TYR A 1 88 ? -6.160 11.883 10.855 1.00 84.38 88 TYR A C 1
ATOM 730 O O . TYR A 1 88 ? -6.988 12.743 10.557 1.00 84.38 88 TYR A O 1
ATOM 738 N N . SER A 1 89 ? -4.965 12.189 11.374 1.00 79.19 89 SER A N 1
ATOM 739 C CA . SER A 1 89 ? -4.544 13.566 11.669 1.00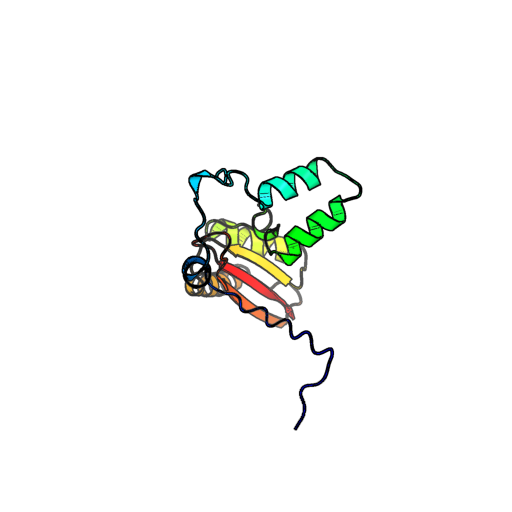 79.19 89 SER A CA 1
ATOM 740 C C . SER A 1 89 ? -4.514 14.457 10.425 1.00 79.19 89 SER A C 1
ATOM 742 O O . SER A 1 89 ? -4.778 15.653 10.512 1.00 79.19 89 SER A O 1
ATOM 744 N N . THR A 1 90 ? -4.253 13.880 9.248 1.00 81.56 90 THR A N 1
ATOM 745 C CA . THR A 1 90 ? -4.283 14.611 7.966 1.00 81.56 90 THR A CA 1
ATOM 746 C C . THR A 1 90 ? -5.684 14.789 7.369 1.00 81.56 90 THR A C 1
ATOM 748 O O . THR A 1 90 ? -5.799 15.353 6.285 1.00 81.56 90 THR A O 1
ATOM 751 N N . LYS A 1 91 ? -6.746 14.300 8.033 1.00 75.94 91 LYS A N 1
ATOM 752 C CA . LYS A 1 91 ? -8.141 14.320 7.543 1.00 75.94 91 LYS A CA 1
ATOM 753 C C . LYS A 1 91 ? -8.307 13.742 6.129 1.00 75.94 91 LYS A C 1
ATOM 755 O O . LYS A 1 91 ? -9.121 14.210 5.337 1.00 75.94 91 LYS A O 1
ATOM 760 N N . SER A 1 92 ? -7.526 12.714 5.801 1.00 78.06 92 SER A N 1
ATOM 761 C CA . SER A 1 92 ? -7.623 12.044 4.503 1.00 78.06 92 SER A CA 1
ATOM 762 C C . SER A 1 92 ? -8.933 11.251 4.409 1.00 78.06 92 SER A C 1
ATOM 764 O O . SER A 1 92 ? -9.149 10.334 5.196 1.00 78.06 92 SER A O 1
ATOM 766 N N . ALA A 1 93 ? -9.778 11.546 3.416 1.00 82.62 93 ALA A N 1
ATOM 767 C CA . ALA A 1 93 ? -11.024 10.802 3.169 1.00 82.62 93 ALA A CA 1
ATOM 768 C C . ALA A 1 93 ? -10.784 9.339 2.743 1.00 82.62 93 ALA A C 1
ATOM 770 O O . ALA A 1 93 ? -11.663 8.488 2.871 1.00 82.62 93 ALA A O 1
ATOM 771 N N . LYS A 1 94 ? -9.578 9.036 2.249 1.00 90.25 94 LYS A N 1
ATOM 772 C CA . LYS A 1 94 ? -9.160 7.705 1.812 1.00 90.25 94 LYS A CA 1
ATOM 773 C C . LYS A 1 94 ? -7.764 7.388 2.337 1.00 90.25 94 LYS A C 1
ATOM 775 O O . LYS A 1 94 ? -6.848 8.199 2.212 1.00 90.25 94 LYS A O 1
ATOM 780 N N . ILE A 1 95 ? -7.607 6.194 2.893 1.00 92.12 95 ILE A N 1
ATOM 781 C CA . ILE A 1 95 ? -6.338 5.656 3.379 1.00 92.12 95 ILE A CA 1
ATOM 782 C C . ILE A 1 95 ? -6.047 4.371 2.630 1.00 92.12 95 ILE A C 1
ATOM 784 O O . ILE A 1 95 ? -6.906 3.500 2.521 1.00 92.12 95 ILE A O 1
ATOM 788 N N . GLU A 1 96 ? -4.820 4.259 2.144 1.00 94.81 96 GLU A N 1
ATOM 789 C CA . GLU A 1 96 ? -4.320 3.072 1.467 1.00 94.81 96 GLU A CA 1
ATOM 790 C C . GLU A 1 96 ? -3.017 2.659 2.144 1.00 94.81 96 GLU A C 1
ATOM 792 O O . GLU A 1 96 ? -2.106 3.478 2.288 1.00 94.81 96 GLU A O 1
ATOM 797 N N . ILE A 1 97 ? -2.947 1.418 2.618 1.00 96.12 97 ILE A N 1
ATOM 798 C CA . ILE A 1 97 ? -1.782 0.875 3.323 1.00 96.12 97 ILE A CA 1
ATOM 799 C C . ILE A 1 97 ? -1.520 -0.528 2.781 1.00 96.12 97 ILE A C 1
ATOM 801 O O . ILE A 1 97 ? -2.415 -1.370 2.744 1.00 96.12 97 ILE A O 1
ATOM 805 N N . LEU A 1 98 ? -0.283 -0.784 2.368 1.00 96.88 98 LEU A N 1
ATOM 806 C CA . LEU A 1 98 ? 0.185 -2.108 1.989 1.00 96.88 98 LEU A CA 1
ATOM 807 C C . LEU A 1 98 ? 0.626 -2.845 3.255 1.00 96.88 98 LEU A C 1
ATOM 809 O O . LEU A 1 98 ? 1.655 -2.504 3.833 1.00 96.88 98 LEU A O 1
ATOM 813 N N . TYR A 1 99 ? -0.138 -3.838 3.695 1.00 97.56 99 TYR A N 1
ATOM 814 C CA . TYR A 1 99 ? 0.027 -4.465 5.003 1.00 97.56 99 TYR A CA 1
ATOM 815 C C . TYR A 1 99 ? 0.461 -5.931 4.887 1.00 97.56 99 TYR A C 1
ATOM 817 O O . TYR A 1 99 ? -0.158 -6.694 4.149 1.00 97.56 99 TYR A O 1
ATOM 825 N N . LYS A 1 100 ? 1.517 -6.334 5.609 1.00 96.75 100 LYS A N 1
ATOM 826 C CA . LYS A 1 100 ? 2.020 -7.719 5.669 1.00 96.75 100 LYS A CA 1
ATOM 827 C C . LYS A 1 100 ? 1.089 -8.619 6.485 1.00 96.75 100 LYS A C 1
ATOM 829 O O . LYS A 1 100 ? 1.396 -8.996 7.614 1.00 96.75 100 LYS A O 1
ATOM 834 N N . GLN A 1 101 ? -0.068 -8.923 5.920 1.00 96.00 101 GLN A N 1
ATOM 835 C CA . GLN A 1 101 ? -1.098 -9.737 6.541 1.00 96.00 101 GLN A CA 1
ATOM 836 C C . GLN A 1 101 ? -1.976 -10.371 5.455 1.00 96.00 101 GLN A C 1
ATOM 838 O O . GLN A 1 101 ? -2.099 -9.835 4.348 1.00 96.00 101 GLN A O 1
ATOM 843 N N . SER A 1 102 ? -2.596 -11.506 5.780 1.00 94.00 102 SER A N 1
ATOM 844 C CA . SER A 1 102 ? -3.683 -12.081 4.977 1.00 94.00 102 SER A CA 1
ATOM 845 C C . SER A 1 102 ? -4.848 -11.094 4.836 1.00 94.00 102 SER A C 1
ATOM 847 O O . SER A 1 102 ? -5.000 -10.187 5.653 1.00 94.00 102 SER A O 1
ATOM 849 N N . MET A 1 103 ? -5.695 -11.264 3.820 1.00 94.25 103 MET A N 1
ATOM 850 C CA . MET A 1 103 ? -6.846 -10.374 3.624 1.00 94.25 103 MET A CA 1
ATOM 851 C C . MET A 1 103 ? -7.776 -10.385 4.842 1.00 94.25 103 MET A C 1
ATOM 853 O O . MET A 1 103 ? -8.118 -9.324 5.359 1.00 94.25 103 MET A O 1
ATOM 857 N N . ASP A 1 104 ? -8.112 -11.571 5.351 1.00 93.69 104 ASP A N 1
ATOM 858 C CA . ASP A 1 104 ? -8.998 -11.718 6.509 1.00 93.69 104 ASP A CA 1
ATOM 859 C C . ASP A 1 104 ? -8.378 -11.132 7.780 1.00 93.69 104 ASP A C 1
ATOM 861 O O . ASP A 1 104 ? -9.028 -10.366 8.494 1.00 93.69 104 ASP A O 1
ATOM 865 N N . GLY A 1 105 ? -7.095 -11.416 8.030 1.00 95.12 105 GLY A N 1
ATOM 866 C CA . GLY A 1 105 ? -6.372 -10.834 9.160 1.00 95.12 105 GLY A CA 1
ATOM 867 C C . GLY A 1 105 ? -6.287 -9.310 9.064 1.00 95.12 105 GLY A C 1
ATOM 868 O O . GLY A 1 105 ? -6.462 -8.617 10.061 1.00 95.12 105 GLY A O 1
ATOM 869 N N . ALA A 1 106 ? -6.099 -8.765 7.859 1.00 95.94 106 ALA A N 1
ATOM 870 C CA . ALA A 1 106 ? -6.043 -7.326 7.643 1.00 95.94 106 ALA A CA 1
ATOM 871 C C . ALA A 1 106 ? -7.393 -6.660 7.943 1.00 95.94 106 ALA A C 1
ATOM 873 O O . ALA A 1 106 ? -7.426 -5.600 8.563 1.00 95.94 106 ALA A O 1
ATOM 874 N N . LEU A 1 107 ? -8.512 -7.284 7.561 1.00 95.50 107 LEU A N 1
ATOM 875 C CA . LEU A 1 107 ? -9.854 -6.787 7.881 1.00 95.50 107 LEU A CA 1
ATOM 876 C C . LEU A 1 107 ? -10.139 -6.821 9.390 1.00 95.50 107 LEU A C 1
ATOM 878 O O . LEU A 1 107 ? -10.703 -5.868 9.934 1.00 95.50 107 LEU A O 1
ATOM 882 N N . GLN A 1 108 ? -9.724 -7.889 10.078 1.00 95.75 108 GLN A N 1
ATOM 883 C CA . GLN A 1 108 ? -9.825 -7.984 11.537 1.00 95.75 108 GLN A CA 1
ATOM 884 C C . GLN A 1 108 ? -8.990 -6.901 12.229 1.00 95.75 108 GLN A C 1
ATOM 886 O O . GLN A 1 108 ? -9.486 -6.224 13.133 1.00 95.75 108 GLN A O 1
ATOM 891 N N . ASP A 1 109 ? -7.761 -6.682 11.760 1.00 96.56 109 ASP A N 1
ATOM 892 C CA . ASP A 1 109 ? -6.861 -5.661 12.292 1.00 96.56 109 ASP A CA 1
ATOM 893 C C . ASP A 1 109 ? -7.388 -4.243 12.039 1.00 96.56 109 ASP A C 1
ATOM 895 O O . ASP A 1 109 ? -7.316 -3.413 12.940 1.00 96.56 109 ASP A O 1
ATOM 899 N N . VAL A 1 110 ? -7.999 -3.955 10.881 1.00 94.62 110 VAL A N 1
ATOM 900 C CA . VAL A 1 110 ? -8.683 -2.668 10.632 1.00 94.62 110 VAL A CA 1
ATOM 901 C C . VAL A 1 110 ? -9.772 -2.429 11.674 1.00 94.62 110 VAL A C 1
ATOM 903 O O . VAL A 1 110 ? -9.811 -1.365 12.294 1.00 94.62 110 VAL A O 1
ATOM 906 N N . LYS A 1 111 ? -10.645 -3.420 11.894 1.00 93.19 111 LYS A N 1
ATOM 907 C CA . LYS A 1 111 ? -11.729 -3.322 12.881 1.00 93.19 111 LYS A CA 1
ATOM 908 C C . LYS A 1 111 ? -11.174 -3.084 14.286 1.00 93.19 111 LYS A C 1
ATOM 910 O O . LYS A 1 111 ? -11.697 -2.243 15.015 1.00 93.19 111 LYS A O 1
ATOM 915 N N . LYS A 1 112 ? -10.108 -3.799 14.647 1.00 95.06 112 LYS A N 1
ATOM 916 C CA . LYS A 1 112 ? -9.427 -3.653 15.935 1.00 95.06 112 LYS A CA 1
ATOM 917 C C . LYS A 1 112 ? -8.822 -2.259 16.097 1.00 95.06 112 LYS A C 1
ATOM 919 O O . LYS A 1 112 ? -9.098 -1.604 17.096 1.00 95.06 112 LYS A O 1
ATOM 924 N N . VAL A 1 113 ? -8.078 -1.773 15.101 1.00 94.25 113 VAL A N 1
ATOM 925 C CA . VAL A 1 113 ? -7.470 -0.437 15.129 1.00 94.25 113 VAL A CA 1
ATOM 926 C C . VAL A 1 113 ? -8.538 0.641 15.266 1.00 94.25 113 VAL A C 1
ATOM 928 O O . VAL A 1 113 ? -8.387 1.506 16.118 1.00 94.25 113 VAL A O 1
ATOM 931 N N . ILE A 1 114 ? -9.630 0.580 14.496 1.00 90.50 114 ILE A N 1
ATOM 932 C CA . ILE A 1 114 ? -10.743 1.539 14.614 1.00 90.50 114 ILE A CA 1
ATOM 933 C C . ILE A 1 114 ? -11.344 1.514 16.028 1.00 90.50 114 ILE A C 1
ATOM 935 O O . ILE A 1 114 ? -11.655 2.570 16.572 1.00 90.50 114 ILE A O 1
ATOM 939 N N . GLY A 1 115 ? -11.463 0.335 16.647 1.00 89.94 115 GLY A N 1
ATOM 940 C CA . GLY A 1 115 ? -11.886 0.210 18.043 1.00 89.94 115 GLY A CA 1
ATOM 941 C C . GLY A 1 115 ? -10.901 0.819 19.050 1.00 89.94 115 GLY A C 1
ATOM 942 O O . GLY A 1 115 ? -11.332 1.368 20.058 1.00 89.94 115 GLY A O 1
ATOM 943 N N . GLU A 1 116 ? -9.594 0.758 18.777 1.00 91.81 116 GLU A N 1
ATOM 944 C CA . GLU A 1 116 ? -8.543 1.306 19.648 1.00 91.81 116 GLU A CA 1
ATOM 945 C C . GLU A 1 116 ? -8.360 2.825 19.509 1.00 91.81 116 GLU A C 1
ATOM 947 O O . GLU A 1 116 ? -8.123 3.505 20.505 1.00 91.81 116 GLU A O 1
ATOM 952 N N . ILE A 1 117 ? -8.406 3.360 18.284 1.00 88.75 117 ILE A N 1
ATOM 953 C CA . ILE A 1 117 ? -8.050 4.763 17.989 1.00 88.75 117 ILE A CA 1
ATOM 954 C C . ILE A 1 117 ? -9.272 5.652 17.719 1.00 88.75 117 ILE A C 1
ATOM 956 O O . ILE A 1 117 ? -9.124 6.867 17.609 1.00 88.75 117 ILE A O 1
ATOM 960 N N . GLY A 1 118 ? -10.464 5.060 17.605 1.00 83.31 118 GLY A N 1
ATOM 961 C CA . GLY A 1 118 ? -11.706 5.749 17.264 1.00 83.31 118 GLY A CA 1
ATOM 962 C C . GLY A 1 118 ? -11.837 6.082 15.775 1.00 83.31 118 GLY A C 1
ATOM 963 O O . GLY A 1 118 ? -11.058 5.632 14.935 1.00 83.31 118 GLY A O 1
ATOM 964 N N . TYR A 1 119 ? -12.854 6.878 15.440 1.00 77.38 119 TYR A N 1
ATOM 965 C CA . TYR A 1 119 ? -13.057 7.421 14.094 1.00 77.38 119 TYR A CA 1
ATOM 966 C C . TYR A 1 119 ? -12.348 8.772 13.936 1.00 77.38 119 TYR A C 1
ATOM 968 O O . TYR A 1 119 ? -12.265 9.531 14.905 1.00 77.38 119 TYR A O 1
ATOM 976 N N . PRO A 1 120 ? -11.868 9.121 12.726 1.00 77.31 120 PRO A N 1
ATOM 977 C CA . PRO A 1 120 ? -11.382 10.470 12.474 1.00 77.31 120 PRO A CA 1
ATOM 978 C C . PRO A 1 120 ? -12.519 11.486 12.671 1.00 77.31 120 PRO A C 1
ATOM 980 O O . PRO A 1 120 ? -13.673 11.231 12.324 1.00 77.31 120 PRO A O 1
ATOM 983 N N . GLN A 1 121 ? -12.190 12.645 13.246 1.00 71.00 121 GLN A N 1
ATOM 984 C CA . GLN A 1 121 ? -13.170 13.665 13.621 1.00 71.00 121 GLN A CA 1
ATOM 985 C C . GLN A 1 121 ? -13.977 14.137 12.397 1.00 71.00 121 GLN A C 1
ATOM 987 O O . GLN A 1 121 ? -13.412 14.698 11.458 1.00 71.00 121 GLN A O 1
ATOM 992 N N . GLY A 1 122 ? -15.297 13.923 12.431 1.00 72.06 122 GLY A N 1
ATOM 993 C CA . GLY A 1 122 ? -16.229 14.284 11.355 1.00 72.06 122 GLY A CA 1
ATOM 994 C C . GLY A 1 122 ? -16.625 13.141 10.412 1.00 72.06 122 GLY A C 1
ATOM 995 O O . GLY A 1 122 ? -17.471 13.364 9.553 1.0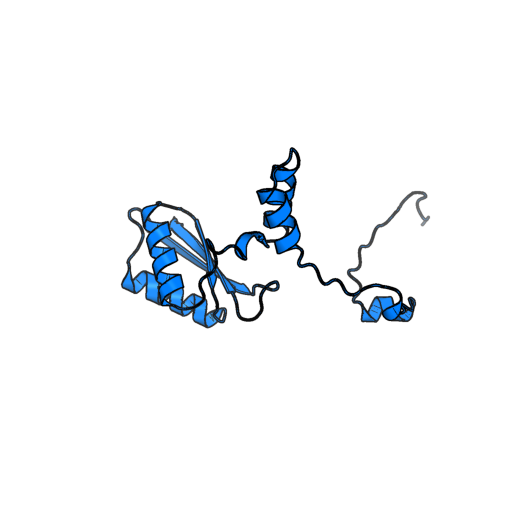0 72.06 122 GLY A O 1
ATOM 996 N N . ALA A 1 123 ? -16.065 11.936 10.566 1.00 77.56 123 ALA A N 1
ATOM 997 C CA . ALA A 1 123 ? -16.518 10.761 9.822 1.00 77.56 123 ALA A CA 1
ATOM 998 C C . ALA A 1 123 ? -17.748 10.131 10.489 1.00 77.56 123 ALA A C 1
ATOM 1000 O O . ALA A 1 123 ? -17.706 9.778 11.668 1.00 77.56 123 ALA A O 1
ATOM 1001 N N . ASN A 1 124 ? -18.821 9.947 9.720 1.00 76.56 124 ASN A N 1
ATOM 1002 C CA . ASN A 1 124 ? -20.053 9.308 10.188 1.00 76.56 124 ASN A CA 1
ATOM 1003 C C . ASN A 1 124 ? -20.122 7.837 9.768 1.00 76.56 124 ASN A C 1
ATOM 1005 O O . ASN A 1 124 ? -20.834 7.040 10.382 1.00 76.56 124 ASN A O 1
ATOM 1009 N N . ARG A 1 125 ? -19.406 7.470 8.700 1.00 83.44 125 ARG A N 1
ATOM 1010 C CA . ARG A 1 125 ? -19.340 6.106 8.177 1.00 83.44 125 ARG A CA 1
ATOM 1011 C C . ARG A 1 125 ? -17.912 5.751 7.784 1.00 83.44 125 ARG A C 1
ATOM 1013 O O . ARG A 1 125 ? -17.150 6.580 7.292 1.00 83.44 125 ARG A O 1
ATOM 1020 N N . VAL A 1 126 ? -17.576 4.476 7.956 1.00 87.88 126 VAL A N 1
ATOM 1021 C CA . VAL A 1 126 ? -16.342 3.884 7.438 1.00 87.88 126 VAL A CA 1
ATOM 1022 C C . VAL A 1 126 ? -16.687 2.698 6.551 1.00 87.88 126 VAL A C 1
ATOM 1024 O O . VAL A 1 126 ? -17.541 1.881 6.890 1.00 87.88 126 VAL A O 1
ATOM 1027 N N . SER A 1 127 ? -15.994 2.581 5.429 1.00 91.31 127 SER A N 1
ATOM 1028 C CA . SER A 1 127 ? -15.955 1.360 4.629 1.00 91.31 127 SER A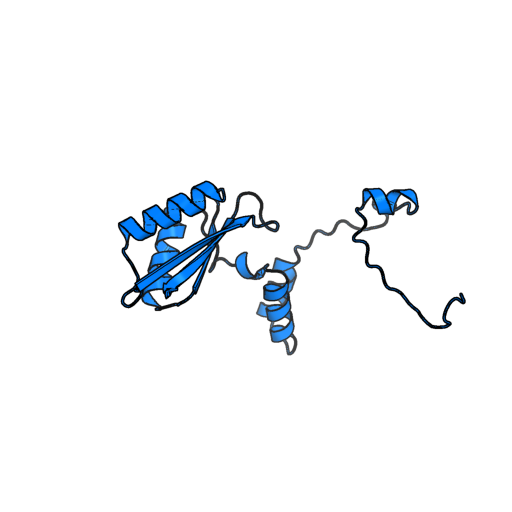 CA 1
ATOM 1029 C C . SER A 1 127 ? -14.506 0.949 4.442 1.00 91.31 127 SER A C 1
ATOM 1031 O O . SER A 1 127 ? -13.655 1.805 4.196 1.00 91.31 127 SER A O 1
ATOM 1033 N N . TYR A 1 128 ? -14.216 -0.341 4.538 1.00 94.19 128 TYR A N 1
ATOM 1034 C CA . TYR A 1 128 ? -12.866 -0.849 4.354 1.00 94.19 128 TYR A CA 1
ATOM 1035 C C . TYR A 1 128 ? -12.870 -2.169 3.595 1.00 94.19 128 TYR A C 1
ATOM 1037 O O . TYR A 1 128 ? -13.807 -2.959 3.692 1.00 94.19 128 TYR A O 1
ATOM 1045 N N . LYS A 1 129 ? -11.808 -2.385 2.823 1.00 95.81 129 LYS A N 1
ATOM 1046 C CA . LYS A 1 129 ? -11.557 -3.616 2.077 1.00 95.81 129 LYS A CA 1
ATOM 1047 C C . LYS A 1 129 ? -10.075 -3.963 2.108 1.00 95.81 129 LYS A C 1
ATOM 1049 O O . LYS A 1 129 ? -9.231 -3.077 2.251 1.00 95.81 129 LYS A O 1
ATOM 1054 N N . ALA A 1 130 ? -9.778 -5.242 1.932 1.00 95.94 130 ALA A N 1
ATOM 1055 C CA . ALA A 1 130 ? -8.437 -5.752 1.707 1.00 95.94 130 ALA A CA 1
ATOM 1056 C C . ALA A 1 130 ? -8.429 -6.501 0.373 1.00 95.94 130 ALA A C 1
ATOM 1058 O O . ALA A 1 130 ? -9.367 -7.237 0.076 1.00 95.94 130 ALA A O 1
ATOM 1059 N N . GLU A 1 131 ? -7.391 -6.297 -0.429 1.00 93.69 131 GLU A N 1
ATOM 1060 C CA . GLU A 1 131 ? -7.179 -6.983 -1.707 1.00 93.69 131 GLU A CA 1
ATOM 1061 C C . GLU A 1 131 ? -5.779 -7.612 -1.707 1.00 93.69 131 GLU A C 1
ATOM 1063 O O . GLU A 1 131 ? -4.861 -7.032 -1.117 1.00 93.69 131 GLU A O 1
ATOM 1068 N N . PRO A 1 132 ? -5.570 -8.772 -2.353 1.00 92.12 132 PRO A N 1
ATOM 1069 C CA . PRO A 1 132 ? -4.244 -9.370 -2.423 1.00 92.12 132 PRO A CA 1
ATOM 1070 C C . PRO A 1 132 ? -3.311 -8.468 -3.240 1.00 92.12 132 PRO A C 1
ATOM 1072 O O . PRO A 1 132 ? -3.715 -7.884 -4.250 1.00 92.12 132 PRO A O 1
ATOM 1075 N N . TYR A 1 133 ? -2.051 -8.346 -2.818 1.00 91.50 133 TYR A N 1
ATOM 1076 C CA . TYR A 1 133 ? -1.071 -7.529 -3.527 1.00 91.50 133 TYR A CA 1
ATOM 1077 C C . TYR A 1 133 ? -0.055 -8.388 -4.288 1.00 91.50 133 TYR A C 1
ATOM 1079 O O . TYR A 1 133 ? 0.978 -8.800 -3.763 1.00 91.50 133 TYR A O 1
ATOM 1087 N N . ASN A 1 134 ? -0.336 -8.623 -5.569 1.00 85.06 134 ASN A N 1
ATOM 1088 C CA . ASN A 1 134 ? 0.414 -9.571 -6.403 1.00 85.06 134 ASN A CA 1
ATOM 1089 C C . ASN A 1 134 ? 1.900 -9.215 -6.582 1.00 85.06 134 ASN A C 1
ATOM 1091 O O . ASN A 1 134 ? 2.725 -10.107 -6.754 1.00 85.06 134 ASN A O 1
ATOM 1095 N N . ALA A 1 135 ? 2.263 -7.930 -6.515 1.00 84.31 135 ALA A N 1
ATOM 1096 C CA . ALA A 1 135 ? 3.655 -7.500 -6.654 1.00 84.31 135 ALA A CA 1
ATOM 1097 C C . ALA A 1 135 ? 4.513 -7.770 -5.399 1.00 84.31 135 ALA A C 1
ATOM 1099 O O . ALA A 1 135 ? 5.737 -7.648 -5.463 1.00 84.31 135 ALA A O 1
ATOM 1100 N N . LYS A 1 136 ? 3.906 -8.137 -4.258 1.00 85.50 136 LYS A N 1
ATOM 1101 C CA . LYS A 1 136 ? 4.626 -8.490 -3.025 1.00 85.50 136 LYS A CA 1
ATOM 1102 C C . LYS A 1 136 ? 3.856 -9.549 -2.231 1.00 85.50 136 LYS A C 1
ATOM 1104 O O . LYS A 1 136 ? 2.924 -9.232 -1.497 1.00 85.50 136 LYS A O 1
ATOM 1109 N N . GLY A 1 137 ? 4.280 -10.806 -2.356 1.00 88.00 137 GLY A N 1
ATOM 1110 C CA . GLY A 1 137 ? 3.647 -11.940 -1.676 1.00 88.00 137 GLY A CA 1
ATOM 1111 C C . GLY A 1 137 ? 3.574 -11.772 -0.153 1.00 88.00 137 GLY A C 1
ATOM 1112 O O . GLY A 1 137 ? 4.498 -11.249 0.471 1.00 88.00 137 GLY A O 1
ATOM 1113 N N . GLY A 1 138 ? 2.462 -12.213 0.441 1.00 89.44 138 GLY A N 1
ATOM 1114 C CA . GLY A 1 138 ? 2.197 -12.081 1.880 1.00 89.44 138 GLY A CA 1
ATOM 1115 C C . GLY A 1 138 ? 1.725 -10.690 2.321 1.00 89.44 138 GLY A C 1
ATOM 1116 O O . GLY A 1 138 ? 1.649 -10.439 3.523 1.00 89.44 138 GLY A O 1
ATOM 1117 N N . TYR A 1 139 ? 1.424 -9.793 1.375 1.00 94.88 139 TYR A N 1
ATOM 1118 C CA . TYR A 1 139 ? 0.851 -8.480 1.653 1.00 94.88 139 TYR A CA 1
ATOM 1119 C C . TYR A 1 139 ? -0.550 -8.337 1.054 1.00 94.88 139 TYR A C 1
ATOM 1121 O O . TYR A 1 139 ? -0.848 -8.847 -0.029 1.00 94.88 139 TYR A O 1
ATOM 1129 N N . SER A 1 140 ? -1.375 -7.563 1.750 1.00 95.31 140 SER A N 1
ATOM 1130 C CA . SER A 1 140 ? -2.696 -7.128 1.312 1.00 95.31 140 SER A CA 1
ATOM 1131 C C . SER A 1 140 ? -2.730 -5.605 1.217 1.00 95.31 140 SER A C 1
ATOM 1133 O O . SER A 1 140 ? -2.211 -4.906 2.089 1.00 95.31 140 SER A O 1
ATOM 1135 N N . LEU A 1 141 ? -3.348 -5.072 0.166 1.00 96.69 141 LEU A N 1
ATOM 1136 C CA . LEU A 1 141 ? -3.637 -3.648 0.060 1.00 96.69 141 LEU A CA 1
ATOM 1137 C C . LEU A 1 141 ? -4.935 -3.353 0.812 1.00 96.69 141 LEU A C 1
ATOM 1139 O O . LEU A 1 141 ? -6.021 -3.734 0.376 1.00 96.69 141 LEU A O 1
ATOM 1143 N N . VAL A 1 142 ? -4.811 -2.664 1.939 1.00 96.81 142 VAL A N 1
ATOM 1144 C CA . VAL A 1 142 ? -5.941 -2.214 2.745 1.00 96.81 142 VAL A CA 1
ATOM 1145 C C . VAL A 1 142 ? -6.365 -0.837 2.265 1.00 96.81 142 VAL A C 1
ATOM 1147 O O . VAL A 1 142 ? -5.564 0.096 2.262 1.00 96.81 142 VAL A O 1
ATOM 1150 N N . THR A 1 143 ? -7.633 -0.706 1.883 1.00 96.00 143 THR A N 1
ATOM 1151 C CA . THR A 1 143 ? -8.256 0.576 1.544 1.00 96.00 143 THR A CA 1
ATOM 1152 C C . THR A 1 143 ? -9.339 0.883 2.561 1.00 96.00 143 THR A C 1
ATOM 1154 O O . THR A 1 143 ? -10.256 0.084 2.735 1.00 96.00 143 THR A O 1
ATOM 1157 N N . ILE A 1 144 ? -9.259 2.047 3.199 1.00 93.19 144 ILE A N 1
ATOM 1158 C CA . ILE A 1 144 ? -10.262 2.553 4.139 1.00 93.19 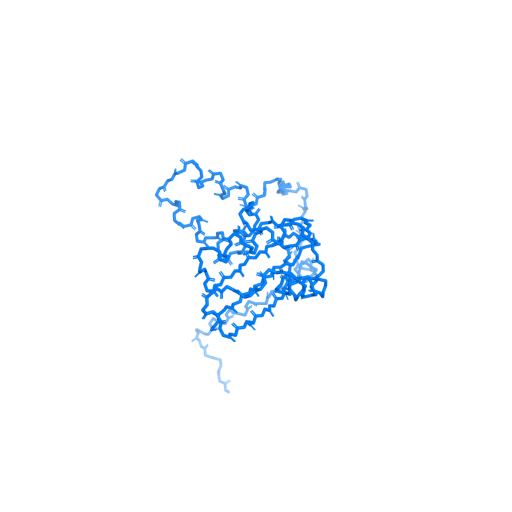144 ILE A CA 1
ATOM 1159 C C . ILE A 1 144 ? -10.780 3.877 3.591 1.00 93.19 144 ILE A C 1
ATOM 1161 O O . ILE A 1 144 ? -10.007 4.717 3.133 1.00 93.19 144 ILE A O 1
ATOM 1165 N N . THR A 1 145 ? -12.092 4.061 3.593 1.00 91.94 145 THR A N 1
ATOM 1166 C CA . THR A 1 145 ? -12.761 5.270 3.109 1.00 91.94 145 THR A CA 1
ATOM 1167 C C . THR A 1 145 ? -13.717 5.774 4.179 1.00 91.94 145 THR A C 1
ATOM 1169 O O . THR A 1 145 ? -14.477 4.988 4.749 1.00 91.94 145 THR A O 1
ATOM 1172 N N . PHE A 1 146 ? -13.645 7.074 4.452 1.00 86.00 146 PHE A N 1
ATOM 1173 C CA . PHE A 1 146 ? -14.472 7.779 5.426 1.00 86.00 146 PHE A CA 1
ATOM 1174 C C . PHE A 1 146 ? -15.500 8.637 4.692 1.00 86.00 146 PHE A C 1
ATOM 1176 O O . PHE A 1 146 ? -15.157 9.298 3.710 1.00 86.00 146 PHE A O 1
ATOM 1183 N N . MET A 1 147 ? -16.746 8.599 5.165 1.00 80.56 147 MET A N 1
ATOM 1184 C CA . MET A 1 147 ? -17.898 9.321 4.614 1.00 80.56 147 MET A CA 1
ATOM 1185 C C . MET A 1 147 ? -18.669 10.045 5.717 1.00 80.56 147 MET A C 1
ATOM 1187 O O . MET A 1 147 ? -18.662 9.562 6.878 1.00 80.56 147 MET A O 1
#

Nearest PDB structures (foldseek):
  8xao-assembly1_A  TM=4.940E-01  e=5.085E-01  Sulfolobus acidocaldarius DSM 639
  3lby-assembly1_A  TM=4.697E-01  e=8.988E-01  Streptococcus mutans
  4poo-assembly1_A  TM=5.027E-01  e=1.693E+00  Bacillus spizizenii str. W23
  3c6m-assembly1_A  TM=5.740E-01  e=4.374E+00  Homo sapiens
  3c6k-assembly2_C  TM=5.763E-01  e=5.634E+00  Homo sapiens

Organism: NCBI:txid1890302

Secondary structure (DSSP, 8-state):
-PPPTT----------HHHHTTT----GGGS----S-HHHHHHHHHHH--TTHHHHHHHHHHTTGGGGSTTTEE-SHHHHHHHHHHHHHTT-SEEEEEESS-HHHHHHHHHHHHHHH-PPTT---EEEEEEE-TTSTT-EEEEEEE-